Protein AF-A0A418C2S2-F1 (afdb_monomer_lite)

Radius of gyration: 15.96 Å; chains: 1; bounding box: 37×32×40 Å

Secondary structure (DSSP, 8-state):
-HHHHHHHHHTT--HHHHHHHHHHHHHHHT-HHHHHHHHTS-HHHHHHHHHHHHHHHB-SS-TT-B-HHHHHHHHHHHTT-----SPPHHHHHHHHHHHHHHHHHHHH-SS----HHHHHHHHHHHHHHSS-HHHHHHHHHSTTHHHHHHHHHHHHTT-

pLDDT: mean 85.32, std 9.9, range [49.5, 94.81]

Structure (mmCIF, N/CA/C/O backbone):
data_AF-A0A418C2S2-F1
#
_entry.id   AF-A0A418C2S2-F1
#
loop_
_atom_site.group_PDB
_atom_site.id
_atom_site.type_symbol
_atom_site.label_atom_id
_atom_site.label_alt_id
_atom_site.label_comp_id
_atom_site.label_asym_id
_atom_site.label_entity_id
_atom_site.label_seq_id
_atom_site.pdbx_PDB_ins_code
_atom_site.Cartn_x
_atom_site.Cartn_y
_atom_site.Cartn_z
_atom_site.occupancy
_atom_site.B_iso_or_equiv
_atom_site.auth_seq_id
_atom_site.auth_comp_id
_atom_site.auth_asym_id
_atom_site.auth_atom_id
_atom_site.pdbx_PDB_model_num
ATOM 1 N N . MET A 1 1 ? 6.946 -2.395 -19.823 1.00 81.44 1 MET A N 1
ATOM 2 C CA . MET A 1 1 ? 5.912 -1.742 -18.998 1.00 81.44 1 MET A CA 1
ATOM 3 C C . MET A 1 1 ? 6.364 -1.576 -17.553 1.00 81.44 1 MET A C 1
ATOM 5 O O . MET A 1 1 ? 6.626 -0.451 -17.172 1.00 81.44 1 MET A O 1
ATOM 9 N N . VAL A 1 2 ? 6.560 -2.641 -16.763 1.00 85.19 2 VAL A N 1
ATOM 10 C CA . VAL A 1 2 ? 7.071 -2.476 -15.382 1.00 85.19 2 VAL A CA 1
ATOM 11 C C . VAL A 1 2 ? 8.446 -1.789 -15.359 1.00 85.19 2 VAL A C 1
ATOM 13 O O . VAL A 1 2 ? 8.634 -0.818 -14.639 1.00 85.19 2 VAL A O 1
ATOM 16 N N . HIS A 1 3 ? 9.370 -2.205 -16.232 1.00 85.12 3 HIS A N 1
ATOM 17 C CA . HIS A 1 3 ? 10.664 -1.527 -16.390 1.00 85.12 3 HIS A CA 1
ATOM 18 C C . HIS A 1 3 ? 10.533 -0.068 -16.846 1.00 85.12 3 HIS A C 1
ATOM 20 O O . HIS A 1 3 ? 11.139 0.804 -16.242 1.00 85.12 3 HIS A O 1
ATOM 26 N N . SER A 1 4 ? 9.675 0.216 -17.831 1.00 84.31 4 SER A N 1
ATOM 27 C CA . SER A 1 4 ? 9.450 1.586 -18.310 1.00 84.31 4 SER A CA 1
ATOM 28 C C . SER A 1 4 ? 8.775 2.481 -17.263 1.00 84.31 4 SER A C 1
ATOM 30 O O . SER A 1 4 ? 9.010 3.684 -17.242 1.00 84.31 4 SER A O 1
ATOM 32 N N . PHE A 1 5 ? 7.960 1.909 -16.368 1.00 87.88 5 PHE A N 1
ATOM 33 C CA . PHE A 1 5 ? 7.448 2.614 -15.194 1.00 87.88 5 PHE A CA 1
ATOM 34 C C . PHE A 1 5 ? 8.594 2.976 -14.246 1.00 87.88 5 PHE A C 1
ATOM 36 O O . PHE A 1 5 ? 8.736 4.138 -13.885 1.00 87.88 5 PHE A O 1
ATOM 43 N N . ILE A 1 6 ? 9.453 2.016 -13.896 1.00 87.62 6 ILE A N 1
ATOM 44 C CA . ILE A 1 6 ? 10.607 2.257 -13.018 1.00 87.62 6 ILE A CA 1
ATOM 45 C C . ILE A 1 6 ? 11.536 3.331 -13.616 1.00 87.62 6 ILE A C 1
ATOM 47 O O . ILE A 1 6 ? 11.897 4.284 -12.928 1.00 87.62 6 ILE A O 1
ATOM 51 N N . GLU A 1 7 ? 11.863 3.233 -14.906 1.00 87.25 7 GLU A N 1
ATOM 52 C CA . GLU A 1 7 ? 12.688 4.211 -15.635 1.00 87.25 7 GLU A CA 1
ATOM 53 C C . GLU A 1 7 ? 12.069 5.615 -15.618 1.00 87.25 7 GLU A C 1
ATOM 55 O O . GLU A 1 7 ? 12.750 6.593 -15.306 1.00 87.25 7 GLU A O 1
ATOM 60 N N . ALA A 1 8 ? 10.756 5.736 -15.851 1.00 87.56 8 ALA A N 1
ATOM 61 C CA . ALA A 1 8 ? 10.072 7.029 -15.818 1.00 87.56 8 ALA A CA 1
ATOM 62 C C . ALA A 1 8 ? 10.221 7.747 -14.462 1.00 87.56 8 ALA A C 1
ATOM 64 O O . ALA A 1 8 ? 10.274 8.980 -14.410 1.00 87.56 8 ALA A O 1
ATOM 65 N N . PHE A 1 9 ? 10.310 6.999 -13.361 1.00 87.44 9 PHE A N 1
ATOM 66 C CA . PHE A 1 9 ? 10.470 7.566 -12.022 1.00 87.44 9 PHE A CA 1
ATOM 67 C C . PHE A 1 9 ? 11.934 7.742 -11.593 1.00 87.44 9 PHE A C 1
ATOM 69 O O . PHE A 1 9 ? 12.192 8.638 -10.786 1.00 87.44 9 PHE A O 1
ATOM 76 N N . ASN A 1 10 ? 12.875 7.002 -12.187 1.00 84.31 10 ASN A N 1
ATOM 77 C CA . ASN A 1 10 ? 14.305 7.077 -11.868 1.00 84.31 10 ASN A CA 1
ATOM 78 C C . ASN A 1 10 ? 15.087 8.089 -12.727 1.00 84.31 10 ASN A C 1
ATOM 80 O O . ASN A 1 10 ? 15.957 8.778 -12.201 1.00 84.31 10 ASN A O 1
ATOM 84 N N . ASP A 1 11 ? 14.742 8.268 -14.006 1.00 78.19 11 ASP A N 1
ATOM 85 C CA . ASP A 1 11 ? 15.561 9.045 -14.960 1.00 78.19 11 ASP A CA 1
ATOM 86 C C . ASP A 1 11 ? 15.237 10.550 -14.990 1.00 78.19 11 ASP A C 1
ATOM 88 O O . ASP A 1 11 ? 15.505 11.255 -15.963 1.00 78.19 11 ASP A O 1
ATOM 92 N N . GLY A 1 12 ? 14.606 11.078 -13.936 1.00 67.94 12 GLY A N 1
ATOM 93 C CA . GLY A 1 12 ? 14.245 12.499 -13.875 1.00 67.94 12 GLY A CA 1
ATOM 94 C C . GLY A 1 12 ? 13.239 12.925 -14.954 1.00 67.94 12 GLY A C 1
ATOM 95 O O . GLY A 1 12 ? 13.166 14.106 -15.300 1.00 67.94 12 GLY A O 1
ATOM 96 N N . SER A 1 13 ? 12.455 11.980 -15.488 1.00 79.12 13 SER A N 1
ATOM 97 C CA . SER A 1 13 ? 11.468 12.260 -16.534 1.00 79.12 13 SER A CA 1
ATOM 98 C C . SER A 1 13 ? 10.496 13.369 -16.120 1.00 79.12 13 SER A C 1
ATOM 100 O O . SER A 1 13 ? 10.153 13.531 -14.944 1.00 79.12 13 SER A O 1
ATOM 102 N N . LYS A 1 14 ? 10.006 14.126 -17.111 1.00 84.88 14 LYS A N 1
ATOM 103 C CA . LYS A 1 14 ? 9.010 15.187 -16.897 1.00 84.88 14 LYS A CA 1
ATOM 104 C C . LYS A 1 14 ? 7.772 14.633 -16.184 1.00 84.88 14 LYS A C 1
ATOM 106 O O . LYS A 1 14 ? 7.367 13.499 -16.434 1.00 84.88 14 LYS A O 1
ATOM 111 N N . GLN A 1 15 ? 7.106 15.468 -15.385 1.00 84.19 15 GLN A N 1
ATOM 112 C CA . GLN A 1 15 ? 5.911 15.078 -14.624 1.00 84.19 15 GLN A CA 1
ATOM 113 C C . GLN A 1 15 ? 4.816 14.433 -15.491 1.00 84.19 15 GLN A C 1
ATOM 115 O O . GLN A 1 15 ? 4.157 13.495 -15.057 1.00 84.19 15 GLN A O 1
ATOM 120 N N . ILE A 1 16 ? 4.667 14.878 -16.743 1.00 84.88 16 ILE A N 1
ATOM 121 C CA . ILE A 1 16 ? 3.721 14.297 -17.708 1.00 84.88 16 ILE A CA 1
ATOM 122 C C . ILE A 1 16 ? 4.026 12.813 -17.967 1.00 84.88 16 ILE A C 1
ATOM 124 O O . ILE A 1 16 ? 3.118 11.990 -17.960 1.00 84.88 16 ILE A O 1
ATOM 128 N N . ALA A 1 17 ? 5.299 12.453 -18.146 1.00 85.81 17 ALA A N 1
ATOM 129 C CA . ALA A 1 17 ? 5.701 11.068 -18.383 1.00 85.81 17 ALA A CA 1
ATOM 130 C C . ALA A 1 17 ? 5.445 10.187 -17.150 1.00 85.81 17 ALA A C 1
ATOM 132 O O . ALA A 1 17 ? 4.929 9.080 -17.286 1.00 85.81 17 ALA A O 1
ATOM 133 N N . LYS A 1 18 ? 5.714 10.710 -15.946 1.00 88.06 18 LYS A N 1
ATOM 134 C CA . LYS A 1 18 ? 5.407 10.035 -14.674 1.00 88.06 18 LYS A CA 1
ATOM 135 C C . LYS A 1 18 ? 3.906 9.797 -14.498 1.00 88.06 18 LYS A C 1
ATOM 137 O O . LYS A 1 18 ? 3.496 8.696 -14.144 1.00 88.06 18 LYS A O 1
ATOM 142 N N . ASN A 1 19 ? 3.082 10.802 -14.802 1.00 87.81 19 ASN A N 1
ATOM 143 C CA . ASN A 1 19 ? 1.624 10.694 -14.726 1.00 87.81 19 ASN A CA 1
ATOM 144 C C . ASN A 1 19 ? 1.075 9.671 -15.733 1.00 87.81 19 ASN A C 1
ATOM 146 O O . ASN A 1 19 ? 0.202 8.879 -15.383 1.00 87.81 19 ASN A O 1
ATOM 150 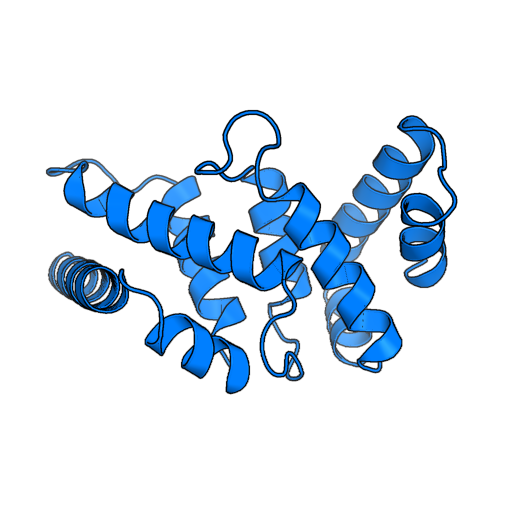N N . ASN A 1 20 ? 1.612 9.646 -16.956 1.00 89.69 20 ASN A N 1
ATOM 151 C CA . ASN A 1 20 ? 1.227 8.665 -17.972 1.00 89.69 20 ASN A CA 1
ATOM 152 C C . ASN A 1 20 ? 1.605 7.241 -17.547 1.00 89.69 20 ASN A C 1
ATOM 154 O O . ASN A 1 20 ? 0.768 6.346 -17.622 1.00 89.69 20 ASN A O 1
ATOM 158 N N . ALA A 1 21 ? 2.825 7.040 -17.041 1.00 90.75 21 ALA A N 1
ATOM 159 C CA . ALA A 1 21 ? 3.277 5.741 -16.546 1.00 90.75 21 ALA A CA 1
ATOM 160 C C . ALA A 1 21 ? 2.426 5.251 -15.361 1.00 90.75 21 ALA A C 1
ATOM 162 O O . ALA A 1 21 ? 2.052 4.081 -15.303 1.00 90.75 21 ALA A O 1
ATOM 163 N N . LEU A 1 22 ? 2.065 6.150 -14.439 1.00 91.31 22 LEU A N 1
ATOM 164 C CA . LEU A 1 22 ? 1.168 5.844 -13.325 1.00 91.31 22 LEU A CA 1
ATOM 165 C C . LEU A 1 22 ? -0.243 5.477 -13.803 1.00 91.31 22 LEU A C 1
ATOM 167 O O . LEU A 1 22 ? -0.824 4.513 -13.311 1.00 91.31 22 LEU A O 1
ATOM 171 N N . SER A 1 23 ? -0.792 6.222 -14.764 1.00 90.50 23 SER A N 1
ATOM 172 C CA . SER A 1 23 ? -2.101 5.927 -15.354 1.00 90.50 23 SER A CA 1
ATOM 173 C C . SER A 1 23 ? -2.109 4.576 -16.074 1.00 90.50 23 SER A C 1
ATOM 175 O O . SER A 1 23 ? -3.059 3.807 -15.915 1.00 90.50 23 SER A O 1
ATOM 177 N N . GLU A 1 24 ? -1.036 4.249 -16.797 1.00 92.50 24 GLU A N 1
ATOM 178 C CA . GLU A 1 24 ? -0.874 2.948 -17.446 1.00 92.50 24 GLU A CA 1
ATOM 179 C C . GLU A 1 24 ? -0.811 1.815 -16.416 1.00 92.50 24 GLU A C 1
ATOM 181 O O . GLU A 1 24 ? -1.523 0.821 -16.564 1.00 92.50 24 GLU A O 1
ATOM 186 N N . LEU A 1 25 ? -0.030 1.978 -15.340 1.00 91.38 25 LEU A N 1
ATOM 187 C CA . LEU A 1 25 ? 0.046 0.989 -14.263 1.00 91.38 25 LEU A CA 1
ATOM 188 C C . LEU A 1 25 ? -1.331 0.757 -13.620 1.00 91.38 25 LEU A C 1
ATOM 190 O O . LEU A 1 25 ? -1.764 -0.391 -13.525 1.00 91.38 25 LEU A O 1
ATOM 194 N N . LYS A 1 26 ? -2.058 1.831 -13.274 1.00 91.44 26 LYS A N 1
ATOM 195 C CA . LYS A 1 26 ? -3.430 1.751 -12.732 1.00 91.44 26 LYS A CA 1
ATOM 196 C C . LYS A 1 26 ? -4.373 0.994 -13.667 1.00 91.44 26 LYS A C 1
ATOM 198 O O . LYS A 1 26 ? -5.095 0.106 -13.228 1.00 91.44 26 LYS A O 1
ATOM 203 N N . SER A 1 27 ? -4.353 1.311 -14.962 1.00 91.94 27 SER A N 1
ATOM 204 C CA . SER A 1 27 ? -5.196 0.626 -15.950 1.00 91.94 27 SER A CA 1
ATOM 205 C C . SER A 1 27 ? -4.870 -0.866 -16.045 1.00 91.94 27 SER A C 1
ATOM 207 O O . SER A 1 27 ? -5.769 -1.693 -16.171 1.00 91.94 27 SER A O 1
ATOM 209 N N . ARG A 1 28 ? -3.591 -1.239 -15.954 1.00 89.75 28 ARG A N 1
ATOM 210 C CA . ARG A 1 28 ? -3.160 -2.638 -16.056 1.00 89.75 28 ARG A CA 1
ATOM 211 C C . ARG A 1 28 ? -3.507 -3.457 -14.820 1.00 89.75 28 ARG A C 1
ATOM 213 O O . ARG A 1 28 ? -3.865 -4.621 -14.986 1.00 89.75 28 ARG A O 1
ATOM 220 N N . CYS A 1 29 ? -3.481 -2.863 -13.628 1.00 89.69 29 CYS A N 1
ATOM 221 C CA . CYS A 1 29 ? -3.920 -3.520 -12.392 1.00 89.69 29 CYS A CA 1
ATOM 222 C C . CYS A 1 29 ? -5.400 -3.949 -12.412 1.00 89.69 29 CYS A C 1
ATOM 224 O O . CYS A 1 29 ? -5.772 -4.869 -11.695 1.00 89.69 29 CYS A O 1
ATOM 226 N N . GLN A 1 30 ? -6.225 -3.404 -13.314 1.00 88.56 30 GLN A N 1
ATOM 227 C CA . GLN A 1 30 ? -7.600 -3.884 -13.530 1.00 88.56 30 GLN A CA 1
ATOM 228 C C . GLN A 1 30 ? -7.661 -5.285 -14.171 1.00 88.56 30 GLN A C 1
ATOM 230 O O . GLN A 1 30 ? -8.706 -5.934 -14.160 1.00 88.56 30 GLN A O 1
ATOM 235 N N . SER A 1 31 ? -6.558 -5.772 -14.750 1.00 91.19 31 SER A N 1
ATOM 236 C CA . SER A 1 31 ? -6.466 -7.116 -15.319 1.00 91.19 31 SER A CA 1
ATOM 237 C C . SER A 1 31 ? -5.925 -8.111 -14.295 1.00 91.19 31 SER A C 1
ATOM 239 O O . SER A 1 31 ? -4.750 -8.069 -13.933 1.00 91.19 31 SER A O 1
ATOM 241 N N . MET A 1 32 ? -6.746 -9.096 -13.916 1.00 87.06 32 MET A N 1
ATOM 242 C CA . MET A 1 32 ? -6.329 -10.177 -13.007 1.00 87.06 32 MET A CA 1
ATOM 243 C C . MET A 1 32 ? -5.107 -10.952 -13.524 1.00 87.06 32 MET A C 1
ATOM 245 O O . MET A 1 32 ? -4.271 -11.388 -12.736 1.00 87.06 32 MET A O 1
ATOM 249 N N . GLN A 1 33 ? -4.975 -11.108 -14.848 1.00 89.94 33 GLN A N 1
ATOM 250 C CA . GLN A 1 33 ? -3.814 -11.765 -15.459 1.00 89.94 33 GLN A CA 1
ATOM 251 C C . GLN A 1 33 ? -2.540 -10.945 -15.261 1.00 89.94 33 GLN A C 1
ATOM 253 O O . GLN A 1 33 ? -1.480 -11.504 -14.981 1.00 89.94 33 GLN A O 1
ATOM 258 N N . PHE A 1 34 ? -2.646 -9.620 -15.398 1.00 90.56 34 PHE A N 1
ATOM 259 C CA . PHE A 1 34 ? -1.520 -8.730 -15.167 1.00 90.56 34 PHE A CA 1
ATOM 260 C C . PHE A 1 34 ? -1.103 -8.747 -13.698 1.00 90.56 34 PHE A C 1
ATOM 262 O O . PHE A 1 34 ? 0.079 -8.908 -13.427 1.00 90.56 34 PHE A O 1
ATOM 269 N N . VAL A 1 35 ? -2.056 -8.648 -12.768 1.00 87.94 35 VAL A N 1
ATOM 270 C CA . VAL A 1 35 ? -1.783 -8.674 -11.322 1.00 87.94 35 VAL A CA 1
ATOM 271 C C . VAL A 1 35 ? -1.098 -9.980 -10.917 1.00 87.94 35 VAL A C 1
ATOM 273 O O . VAL A 1 35 ? -0.043 -9.948 -10.290 1.00 87.94 35 VAL A O 1
ATOM 276 N N . ALA A 1 36 ? -1.616 -11.128 -11.364 1.00 86.94 36 ALA A N 1
ATOM 277 C CA . ALA A 1 36 ? -0.996 -12.424 -11.090 1.00 86.94 36 ALA A CA 1
ATOM 278 C C . ALA A 1 36 ? 0.428 -12.526 -11.664 1.00 86.94 36 ALA A C 1
ATOM 280 O O . ALA A 1 36 ? 1.335 -13.025 -10.998 1.00 86.94 36 ALA A O 1
ATOM 281 N N . HIS A 1 37 ? 0.646 -12.027 -12.886 1.00 88.62 37 HIS A N 1
ATOM 282 C CA . HIS A 1 37 ? 1.980 -11.972 -13.481 1.00 88.62 37 HIS A CA 1
ATOM 283 C C . HIS A 1 37 ? 2.914 -11.038 -12.705 1.00 88.62 37 HIS A C 1
ATOM 285 O O . HIS A 1 37 ? 4.065 -11.384 -12.458 1.00 88.62 37 HIS A O 1
ATOM 291 N N . PHE A 1 38 ? 2.414 -9.873 -12.300 1.00 87.56 38 PHE A N 1
ATOM 292 C CA . PHE A 1 38 ? 3.152 -8.864 -11.557 1.00 87.56 38 PHE A CA 1
ATOM 293 C C . PHE A 1 38 ? 3.601 -9.384 -10.185 1.00 87.56 38 PHE A C 1
ATOM 295 O O . PHE A 1 38 ? 4.759 -9.210 -9.815 1.00 87.56 38 PHE A O 1
ATOM 302 N N . HIS A 1 39 ? 2.735 -10.104 -9.467 1.00 87.06 39 HIS A N 1
ATOM 303 C CA . HIS A 1 39 ? 3.074 -10.748 -8.190 1.00 87.06 39 HIS A CA 1
ATOM 304 C C . HIS A 1 39 ? 4.047 -11.923 -8.332 1.00 87.06 39 HIS A C 1
ATOM 306 O O . HIS A 1 39 ? 4.711 -12.280 -7.362 1.00 87.06 39 HIS A O 1
ATOM 312 N N . ALA A 1 40 ? 4.157 -12.509 -9.526 1.00 85.94 40 ALA A N 1
ATOM 313 C CA . ALA A 1 40 ? 5.146 -13.539 -9.838 1.00 85.94 40 ALA A CA 1
ATOM 314 C C . ALA A 1 40 ? 6.516 -12.962 -10.248 1.00 85.94 40 ALA A C 1
ATOM 316 O O . ALA A 1 40 ? 7.455 -13.730 -10.481 1.00 85.94 40 ALA A O 1
ATOM 317 N N . LEU A 1 41 ? 6.653 -11.633 -10.363 1.00 86.38 41 LEU A N 1
ATOM 318 C CA . LEU A 1 41 ? 7.926 -11.012 -10.718 1.00 86.38 41 LEU A CA 1
ATOM 319 C C . LEU A 1 41 ? 8.960 -11.166 -9.591 1.00 86.38 41 LEU A C 1
ATOM 321 O O . LEU A 1 41 ? 8.617 -11.112 -8.409 1.00 86.38 41 LEU A O 1
ATOM 325 N N . PRO A 1 42 ? 10.254 -11.293 -9.933 1.00 84.50 42 PRO A N 1
ATOM 326 C CA . PRO A 1 42 ? 11.325 -11.298 -8.945 1.00 84.50 42 PRO A CA 1
ATOM 327 C C . PRO A 1 42 ? 11.346 -10.019 -8.096 1.00 84.50 42 PRO A C 1
ATOM 329 O O . PRO A 1 42 ? 11.100 -8.920 -8.600 1.00 84.50 42 PRO A O 1
ATOM 332 N N . ALA A 1 43 ? 11.756 -10.146 -6.830 1.00 82.06 43 ALA A N 1
ATOM 333 C CA . ALA A 1 43 ? 11.866 -9.023 -5.893 1.00 82.06 43 ALA A CA 1
ATOM 334 C C . ALA A 1 43 ? 12.630 -7.792 -6.443 1.00 82.06 43 ALA A C 1
ATOM 336 O O . ALA A 1 43 ? 12.148 -6.681 -6.237 1.00 82.06 43 ALA A O 1
ATOM 337 N N . PRO A 1 44 ? 13.739 -7.924 -7.208 1.00 83.81 44 PRO A N 1
ATOM 338 C CA . PRO A 1 44 ? 14.433 -6.768 -7.789 1.00 83.81 44 PRO A CA 1
ATOM 339 C C . PRO A 1 44 ? 13.591 -5.915 -8.748 1.00 83.81 44 PRO A C 1
ATOM 341 O O . PRO A 1 44 ? 13.936 -4.766 -8.998 1.00 83.81 44 PRO A O 1
ATOM 344 N N . VAL A 1 45 ? 12.509 -6.469 -9.301 1.00 85.12 45 VAL A N 1
ATOM 345 C CA . VAL A 1 45 ? 11.587 -5.764 -10.204 1.00 85.12 45 VAL A CA 1
ATOM 346 C C . VAL A 1 45 ? 10.344 -5.293 -9.451 1.00 85.12 45 VAL A C 1
ATOM 348 O O . VAL A 1 45 ? 9.854 -4.195 -9.698 1.00 85.12 45 VAL A O 1
ATOM 351 N N . PHE A 1 46 ? 9.854 -6.097 -8.507 1.00 87.19 46 PHE A N 1
ATOM 352 C CA . PHE A 1 46 ? 8.676 -5.773 -7.706 1.00 87.19 46 PHE A CA 1
ATOM 353 C C . PHE A 1 46 ? 8.937 -4.643 -6.695 1.00 87.19 46 PHE A C 1
ATOM 355 O O . PHE A 1 46 ? 8.169 -3.682 -6.635 1.00 87.19 46 PHE A O 1
ATOM 362 N N . SER A 1 47 ? 10.034 -4.721 -5.931 1.00 87.94 47 SER A N 1
ATOM 363 C CA . SER A 1 47 ? 10.321 -3.773 -4.845 1.00 87.94 47 SER A CA 1
ATOM 364 C C . SER A 1 47 ? 10.415 -2.313 -5.305 1.00 87.94 47 SER A C 1
ATOM 366 O O . SER A 1 47 ? 9.806 -1.470 -4.652 1.00 87.94 47 SER A O 1
ATOM 368 N N . PRO A 1 48 ? 11.066 -1.972 -6.438 1.00 90.38 48 PRO A N 1
ATOM 369 C CA . PRO A 1 48 ? 11.072 -0.594 -6.929 1.00 90.38 48 PRO A CA 1
ATOM 370 C C . PRO A 1 48 ? 9.675 -0.047 -7.243 1.00 90.38 48 PRO A C 1
ATOM 372 O O . PRO A 1 48 ? 9.398 1.118 -6.975 1.00 90.38 48 PRO A O 1
ATOM 375 N N . VAL A 1 49 ? 8.773 -0.874 -7.784 1.00 91.31 49 VAL A N 1
ATOM 376 C CA . VAL A 1 49 ? 7.390 -0.447 -8.052 1.00 91.31 49 VAL A CA 1
ATOM 377 C C . VAL A 1 49 ? 6.657 -0.180 -6.746 1.00 91.31 49 VAL A C 1
ATOM 379 O O . VAL A 1 49 ? 6.011 0.860 -6.617 1.00 91.31 49 VAL A O 1
ATOM 382 N N . LEU A 1 50 ? 6.796 -1.082 -5.770 1.00 91.31 50 LEU A N 1
ATOM 383 C CA . LEU A 1 50 ? 6.228 -0.903 -4.437 1.00 91.31 50 LEU A CA 1
ATOM 384 C C . LEU A 1 50 ? 6.746 0.383 -3.780 1.00 91.31 50 LEU A C 1
ATOM 386 O O . LEU A 1 50 ? 5.950 1.142 -3.234 1.00 91.31 50 LEU A O 1
ATOM 390 N N . ASP A 1 51 ? 8.044 0.664 -3.875 1.00 91.62 51 ASP A N 1
ATOM 391 C CA . ASP A 1 51 ? 8.662 1.860 -3.296 1.00 91.62 51 ASP A CA 1
ATOM 392 C C . ASP A 1 51 ? 8.159 3.148 -3.946 1.00 91.62 51 ASP A C 1
ATOM 394 O O . ASP A 1 51 ? 7.821 4.106 -3.245 1.00 91.62 51 ASP A O 1
ATOM 398 N N . ILE A 1 52 ? 8.059 3.171 -5.278 1.00 92.75 52 ILE A N 1
ATOM 399 C CA . ILE A 1 52 ? 7.523 4.318 -6.018 1.00 92.75 52 ILE A CA 1
ATOM 400 C C . ILE A 1 52 ? 6.065 4.557 -5.621 1.00 92.75 52 ILE A C 1
ATOM 402 O O . ILE A 1 52 ? 5.710 5.673 -5.246 1.00 92.75 52 ILE A O 1
ATOM 406 N N . VAL A 1 53 ? 5.222 3.521 -5.655 1.00 92.38 53 VAL A N 1
ATOM 407 C CA . VAL A 1 53 ? 3.801 3.649 -5.296 1.00 92.38 53 VAL A CA 1
ATOM 408 C C . VAL A 1 53 ? 3.652 4.087 -3.839 1.00 92.38 53 VAL A C 1
ATOM 410 O O . VAL A 1 53 ? 2.906 5.024 -3.571 1.00 92.38 53 VAL A O 1
ATOM 413 N N . SER A 1 54 ? 4.419 3.505 -2.915 1.00 92.44 54 SER A N 1
ATOM 414 C CA . SER A 1 54 ? 4.406 3.876 -1.491 1.00 92.44 54 SER A CA 1
ATOM 415 C C . SER A 1 54 ? 4.820 5.328 -1.263 1.00 92.44 54 SER A C 1
ATOM 417 O O . SER A 1 54 ? 4.179 6.037 -0.491 1.00 92.44 54 SER A O 1
ATOM 419 N N . THR A 1 55 ? 5.848 5.798 -1.976 1.00 91.44 55 THR A N 1
ATOM 420 C CA . THR A 1 55 ? 6.286 7.201 -1.922 1.00 91.44 55 THR A CA 1
ATOM 421 C C . THR A 1 55 ? 5.181 8.140 -2.385 1.00 91.44 55 THR A C 1
ATOM 423 O O . THR A 1 55 ? 4.990 9.200 -1.801 1.00 91.44 55 THR A O 1
ATOM 426 N N . LEU A 1 56 ? 4.444 7.757 -3.430 1.00 90.38 56 LEU A N 1
ATOM 427 C CA . LEU A 1 56 ? 3.343 8.562 -3.944 1.00 90.38 56 LEU A CA 1
ATOM 428 C C . LEU A 1 56 ? 2.122 8.532 -3.010 1.00 90.38 56 LEU A C 1
ATOM 430 O O . LEU A 1 56 ? 1.385 9.515 -2.981 1.00 90.38 56 LEU A O 1
ATOM 434 N N . CYS A 1 57 ? 1.884 7.442 -2.275 1.00 89.38 57 CYS A N 1
ATOM 435 C CA . CYS A 1 57 ? 0.717 7.310 -1.394 1.00 89.38 57 CYS A CA 1
ATOM 436 C C . CYS A 1 57 ? 0.699 8.348 -0.270 1.00 89.38 57 CYS A C 1
ATOM 438 O O . CYS A 1 57 ? -0.370 8.864 0.046 1.00 89.38 57 CYS A O 1
ATOM 440 N N . VAL A 1 58 ? 1.863 8.642 0.312 1.00 87.12 58 VAL A N 1
ATOM 441 C CA . VAL A 1 58 ? 2.003 9.625 1.392 1.00 87.12 58 VAL A CA 1
ATOM 442 C C . VAL A 1 58 ? 1.970 11.027 0.798 1.00 87.12 58 VAL A C 1
ATOM 444 O O . VAL A 1 58 ? 2.770 11.331 -0.091 1.00 87.12 58 VAL A O 1
ATOM 447 N N . ASP A 1 59 ? 1.065 11.885 1.272 1.00 73.81 59 ASP A N 1
ATOM 448 C CA . ASP A 1 59 ? 0.999 13.256 0.769 1.00 73.81 59 ASP A CA 1
ATOM 449 C C . ASP A 1 59 ? 2.296 14.013 1.112 1.00 73.81 59 ASP A C 1
ATOM 451 O O . ASP A 1 59 ? 2.864 13.944 2.211 1.00 73.81 59 ASP A O 1
ATOM 455 N N . SER A 1 60 ? 2.808 14.725 0.113 1.00 69.25 60 SER A N 1
ATOM 456 C CA . SER A 1 60 ? 3.993 15.566 0.242 1.00 69.25 60 SER A CA 1
ATOM 457 C C . SER A 1 60 ? 3.734 16.780 1.137 1.00 69.25 60 SER A C 1
ATOM 459 O O . SER A 1 60 ? 4.680 17.294 1.727 1.00 69.25 60 SER A O 1
ATOM 461 N N . ASN A 1 61 ? 2.483 17.242 1.211 1.00 66.62 61 ASN A N 1
ATOM 462 C CA . ASN A 1 61 ? 2.064 18.430 1.954 1.00 66.62 61 ASN A CA 1
ATOM 463 C C . ASN A 1 61 ? 1.552 18.097 3.360 1.00 66.62 61 ASN A C 1
ATOM 465 O O . ASN A 1 61 ? 1.655 18.937 4.249 1.00 66.62 61 ASN A O 1
ATOM 469 N N . ASP A 1 62 ? 1.031 16.885 3.554 1.00 73.44 62 ASP A N 1
ATOM 470 C CA . ASP A 1 62 ? 0.588 16.365 4.845 1.00 73.44 62 ASP A CA 1
ATOM 471 C C . ASP A 1 62 ? 1.048 14.911 4.998 1.00 73.44 62 ASP A C 1
ATOM 473 O O . ASP A 1 62 ? 0.417 13.967 4.520 1.00 73.44 62 ASP A O 1
ATOM 477 N N . HIS A 1 63 ? 2.190 14.738 5.660 1.00 64.06 63 HIS A N 1
ATOM 478 C CA . HIS A 1 63 ? 2.842 13.440 5.812 1.00 64.06 63 HIS A CA 1
ATOM 479 C C . HIS A 1 63 ? 2.046 12.418 6.633 1.00 64.06 63 HIS A C 1
ATOM 481 O O . HIS A 1 63 ? 2.417 11.238 6.619 1.00 64.06 63 HIS A O 1
ATOM 487 N N . ASP A 1 64 ? 0.969 12.849 7.289 1.00 67.62 64 ASP A N 1
ATOM 488 C CA . ASP A 1 64 ? 0.068 11.993 8.055 1.00 67.62 64 ASP A CA 1
ATOM 489 C C . ASP A 1 64 ? -1.201 11.619 7.264 1.00 67.62 64 ASP A C 1
ATOM 491 O O . ASP A 1 64 ? -2.033 10.849 7.748 1.00 67.62 64 ASP A O 1
ATOM 495 N N . SER A 1 65 ? -1.311 12.074 6.010 1.00 79.12 65 SER A N 1
ATOM 496 C CA . SER A 1 65 ? -2.431 11.783 5.114 1.00 79.12 65 SER A CA 1
ATOM 497 C C . SER A 1 65 ? -2.043 10.868 3.945 1.00 79.12 65 SER A C 1
ATOM 499 O O . SER A 1 65 ? -0.900 10.842 3.468 1.00 79.12 65 SER A O 1
ATOM 501 N N . LEU A 1 66 ? -3.023 10.088 3.483 1.00 85.81 66 LEU A N 1
ATOM 502 C CA . LEU A 1 66 ? -2.902 9.201 2.330 1.00 85.81 66 LEU A CA 1
ATOM 503 C C . LEU A 1 66 ? -3.854 9.629 1.219 1.00 85.81 66 LEU A C 1
ATOM 505 O O . LEU A 1 66 ? -4.969 10.077 1.472 1.00 85.81 66 LEU A O 1
ATOM 509 N N . ARG A 1 67 ? -3.421 9.437 -0.028 1.00 87.44 67 ARG A N 1
ATOM 510 C CA . ARG A 1 67 ? -4.264 9.649 -1.208 1.00 87.44 67 ARG A CA 1
ATOM 511 C C . ARG A 1 67 ? -4.983 8.356 -1.587 1.00 87.44 67 ARG A C 1
ATOM 513 O O . ARG A 1 67 ? -4.341 7.438 -2.101 1.00 87.44 67 ARG A O 1
ATOM 520 N N . ASP A 1 68 ? -6.297 8.289 -1.371 1.00 88.06 68 ASP A N 1
ATOM 521 C CA . ASP A 1 68 ? -7.134 7.097 -1.613 1.00 88.06 68 ASP A CA 1
ATOM 522 C C . ASP A 1 68 ? -6.902 6.448 -2.987 1.00 88.06 68 ASP A C 1
ATOM 524 O O . ASP A 1 68 ? -6.790 5.229 -3.110 1.00 88.06 68 ASP A O 1
ATOM 528 N N . ASP A 1 69 ? -6.763 7.255 -4.042 1.00 88.06 69 ASP A N 1
ATOM 529 C CA . ASP A 1 69 ? -6.561 6.768 -5.410 1.00 88.06 69 ASP A CA 1
ATOM 530 C C . ASP A 1 69 ? -5.230 6.023 -5.605 1.00 88.06 69 ASP A C 1
ATOM 532 O O . ASP A 1 69 ? -5.067 5.277 -6.578 1.00 88.06 69 ASP A O 1
ATOM 536 N N . LEU A 1 70 ? -4.265 6.252 -4.716 1.00 92.19 70 LEU A N 1
ATOM 537 C CA . LEU A 1 70 ? -2.983 5.562 -4.671 1.00 92.19 70 LEU A CA 1
ATOM 538 C C . LEU A 1 70 ? -2.962 4.450 -3.641 1.00 92.19 70 LEU A C 1
ATOM 540 O O . LEU A 1 70 ? -2.289 3.453 -3.880 1.00 92.19 70 LEU A O 1
ATOM 544 N N . VAL A 1 71 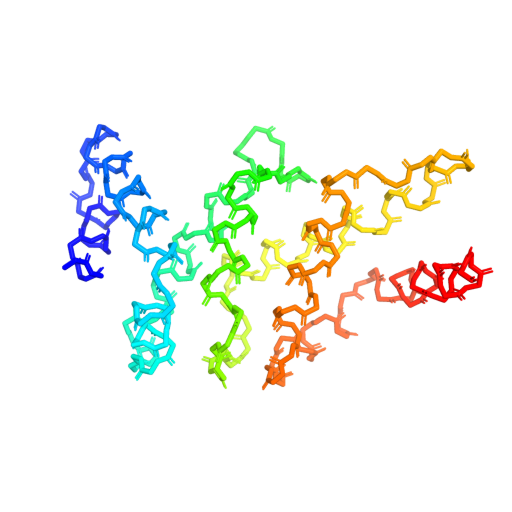? -3.732 4.566 -2.560 1.00 92.50 71 VAL A N 1
ATOM 545 C CA . VAL A 1 71 ? -3.948 3.451 -1.632 1.00 92.50 71 VAL A CA 1
ATOM 546 C C . VAL A 1 71 ? -4.642 2.291 -2.349 1.00 92.50 71 VAL A C 1
ATOM 548 O O . VAL A 1 71 ? -4.223 1.149 -2.195 1.00 92.50 71 VAL A O 1
ATOM 551 N N . ALA A 1 72 ? -5.609 2.571 -3.227 1.00 92.12 72 ALA A N 1
ATOM 552 C CA . ALA A 1 72 ? -6.209 1.562 -4.102 1.00 92.12 72 ALA A CA 1
ATOM 553 C C . ALA A 1 72 ? -5.177 0.894 -5.025 1.00 92.12 72 ALA A C 1
ATOM 555 O O . ALA A 1 72 ? -5.149 -0.327 -5.151 1.00 92.12 72 ALA A O 1
ATOM 556 N N . LEU A 1 73 ? -4.264 1.674 -5.609 1.00 92.38 73 LEU A N 1
ATOM 557 C CA . LEU A 1 73 ? -3.177 1.108 -6.407 1.00 92.38 73 LEU A CA 1
ATOM 558 C C . LEU A 1 73 ? -2.208 0.279 -5.547 1.00 92.38 73 LEU A C 1
ATOM 560 O O . LEU A 1 73 ? -1.733 -0.765 -5.989 1.00 92.38 73 LEU A O 1
ATOM 564 N N . LEU A 1 74 ? -1.911 0.727 -4.326 1.00 92.44 74 LEU A N 1
ATOM 565 C CA . LEU A 1 74 ? -1.079 -0.006 -3.378 1.00 92.44 74 LEU A CA 1
ATOM 566 C C . LEU A 1 74 ? -1.722 -1.346 -3.012 1.00 92.44 74 LEU A C 1
ATOM 568 O O . LEU A 1 74 ? -1.020 -2.354 -2.998 1.00 92.44 74 LEU A O 1
ATOM 572 N N . PHE A 1 75 ? -3.040 -1.375 -2.789 1.00 92.31 75 PHE A N 1
ATOM 573 C CA . PHE A 1 75 ? -3.810 -2.603 -2.589 1.00 92.31 75 PHE A CA 1
ATOM 574 C C . PHE A 1 75 ? -3.632 -3.577 -3.756 1.00 92.31 75 PHE A C 1
ATOM 576 O O . PHE A 1 75 ? -3.295 -4.736 -3.522 1.00 92.31 75 PHE A O 1
ATOM 583 N N . ASP A 1 76 ? -3.765 -3.118 -5.002 1.00 90.19 76 ASP A N 1
ATOM 584 C CA . ASP A 1 76 ? -3.577 -3.977 -6.179 1.00 90.19 76 ASP A CA 1
ATOM 585 C C . ASP A 1 76 ? -2.132 -4.500 -6.289 1.00 90.19 76 ASP A C 1
ATOM 587 O O . ASP A 1 76 ? -1.886 -5.664 -6.623 1.00 90.19 76 ASP A O 1
ATOM 591 N N . VAL A 1 77 ? -1.151 -3.651 -5.968 1.00 88.44 77 VAL A N 1
ATOM 592 C CA . VAL A 1 77 ? 0.281 -3.987 -5.995 1.00 88.44 77 VAL A CA 1
ATOM 593 C C . VAL A 1 77 ? 0.629 -5.036 -4.939 1.00 88.44 77 VAL A C 1
ATOM 595 O O . VAL A 1 77 ? 1.368 -5.971 -5.245 1.00 88.44 77 VAL A O 1
ATOM 598 N N . VAL A 1 78 ? 0.094 -4.931 -3.721 1.00 87.38 78 VAL A N 1
ATOM 599 C CA . VAL A 1 78 ? 0.416 -5.842 -2.604 1.00 87.38 78 VAL A CA 1
ATOM 600 C C . VAL A 1 78 ? -0.535 -7.036 -2.474 1.00 87.38 78 VAL A C 1
ATOM 602 O O . VAL A 1 78 ? -0.168 -8.018 -1.832 1.00 87.38 78 VAL A O 1
ATOM 605 N N . GLY A 1 79 ? -1.723 -6.987 -3.089 1.00 74.19 79 GLY A N 1
ATOM 606 C CA . GLY A 1 79 ? -2.876 -7.891 -2.926 1.00 74.19 79 GLY A CA 1
ATOM 607 C C . GLY A 1 79 ? -2.719 -9.330 -3.434 1.00 74.19 79 GLY A C 1
ATOM 608 O O . GLY A 1 79 ? -3.651 -9.901 -3.992 1.00 74.19 79 GLY A O 1
ATOM 609 N N . GLY A 1 80 ? -1.546 -9.927 -3.243 1.00 69.25 80 GLY A N 1
ATOM 610 C CA . GLY A 1 80 ? -1.179 -11.269 -3.703 1.00 69.25 80 GLY A CA 1
ATOM 611 C C . GLY A 1 80 ? 0.334 -11.503 -3.775 1.00 69.25 80 GLY A C 1
ATOM 612 O O . GLY A 1 80 ? 0.767 -12.641 -3.955 1.00 69.25 80 GLY A O 1
ATOM 613 N N . ALA A 1 81 ? 1.150 -10.464 -3.570 1.00 71.25 81 ALA A N 1
ATOM 614 C CA . ALA A 1 81 ? 2.602 -10.575 -3.537 1.00 71.25 81 ALA A CA 1
ATOM 615 C C . ALA A 1 81 ? 3.081 -11.213 -2.219 1.00 71.25 81 ALA A C 1
ATOM 617 O O . ALA A 1 81 ? 2.862 -10.681 -1.131 1.00 71.25 81 ALA A O 1
ATOM 618 N N . ALA A 1 82 ? 3.774 -12.349 -2.317 1.00 59.84 82 ALA A N 1
ATOM 619 C CA . ALA A 1 82 ? 4.264 -13.114 -1.165 1.00 59.84 82 ALA A CA 1
ATOM 620 C C . ALA A 1 82 ? 5.659 -12.684 -0.662 1.00 59.84 82 ALA A C 1
ATOM 622 O O . ALA A 1 82 ? 6.281 -13.409 0.114 1.00 59.84 82 ALA A O 1
ATOM 623 N N . CYS A 1 83 ? 6.216 -11.574 -1.150 1.00 57.62 83 CYS A N 1
ATOM 624 C CA . CYS A 1 83 ? 7.656 -11.322 -1.046 1.00 57.62 83 CYS A CA 1
ATOM 625 C C . CYS A 1 83 ? 8.018 -9.872 -0.727 1.00 57.62 83 CYS A C 1
ATOM 627 O O . CYS A 1 83 ? 8.963 -9.334 -1.303 1.00 57.62 83 CYS A O 1
ATOM 629 N N . VAL A 1 84 ? 7.339 -9.251 0.237 1.00 61.16 84 VAL A N 1
ATOM 630 C CA . VAL A 1 84 ? 7.985 -8.157 0.964 1.00 61.16 84 VAL A CA 1
ATOM 631 C C . VAL A 1 84 ? 8.705 -8.779 2.152 1.00 61.16 84 VAL A C 1
ATOM 633 O O . VAL A 1 84 ? 8.086 -9.395 3.023 1.00 61.16 84 VAL A O 1
ATOM 636 N N . GLY A 1 85 ? 10.034 -8.670 2.161 1.00 77.50 85 GLY A N 1
ATOM 637 C CA . GLY A 1 85 ? 10.837 -8.941 3.349 1.00 77.50 85 GLY A CA 1
ATOM 638 C C . GLY A 1 85 ? 10.488 -7.953 4.468 1.00 77.50 85 GLY A C 1
ATOM 639 O O . GLY A 1 85 ? 9.325 -7.635 4.717 1.00 77.50 85 GLY A O 1
ATOM 640 N N . TYR A 1 86 ? 11.489 -7.430 5.166 1.00 87.81 86 TYR A N 1
ATOM 641 C CA . TYR A 1 86 ? 11.239 -6.252 5.997 1.00 87.81 86 TYR A CA 1
ATOM 642 C C . TYR A 1 86 ? 10.920 -5.051 5.085 1.00 87.81 86 TYR A C 1
ATOM 644 O O . TYR A 1 86 ? 11.556 -4.935 4.031 1.00 87.81 86 TYR A O 1
ATOM 652 N N . PRO A 1 87 ? 9.936 -4.195 5.420 1.00 90.94 87 PRO A N 1
ATOM 653 C CA . PRO A 1 87 ? 9.573 -3.075 4.562 1.00 90.94 87 PRO A CA 1
ATOM 654 C C . PRO A 1 87 ? 10.756 -2.121 4.374 1.00 90.94 87 PRO A C 1
ATOM 656 O O . PRO A 1 87 ? 11.460 -1.760 5.316 1.00 90.94 87 PRO A O 1
ATOM 659 N N . THR A 1 88 ? 10.962 -1.706 3.131 1.00 91.62 88 THR A N 1
ATOM 660 C CA . THR A 1 88 ? 11.858 -0.610 2.753 1.00 91.62 88 THR A CA 1
ATOM 661 C C . THR A 1 88 ? 11.369 0.713 3.356 1.00 91.62 88 THR A C 1
ATOM 663 O O . THR A 1 88 ? 10.184 0.837 3.674 1.00 91.62 88 THR A O 1
ATOM 666 N N . PRO A 1 89 ? 12.226 1.743 3.492 1.00 92.44 89 PRO A N 1
ATOM 667 C CA . PRO A 1 89 ? 11.822 3.016 4.094 1.00 92.44 89 PRO A CA 1
ATOM 668 C C . PRO A 1 89 ? 10.570 3.672 3.474 1.00 92.44 89 PRO A C 1
ATOM 670 O O . PRO A 1 89 ? 9.717 4.121 4.244 1.00 92.44 89 PRO A O 1
ATOM 673 N N . PRO A 1 90 ? 10.380 3.703 2.134 1.00 92.00 90 PRO A N 1
ATOM 674 C CA . PRO A 1 90 ? 9.164 4.264 1.543 1.00 92.00 90 PRO A CA 1
ATOM 675 C C . PRO A 1 90 ? 7.906 3.485 1.930 1.00 92.00 90 PRO A C 1
ATOM 677 O O . PRO A 1 90 ? 6.898 4.079 2.316 1.00 92.00 90 PRO A O 1
ATOM 680 N N . PHE A 1 91 ? 7.976 2.154 1.878 1.00 92.62 91 PHE A N 1
ATOM 681 C CA . PHE A 1 91 ? 6.847 1.303 2.234 1.00 92.62 91 PHE A CA 1
ATOM 682 C C . PHE A 1 91 ? 6.556 1.334 3.737 1.00 92.62 91 PHE A C 1
ATOM 684 O O . PHE A 1 91 ? 5.399 1.413 4.136 1.00 92.62 91 PHE A O 1
ATOM 691 N N . ALA A 1 92 ? 7.589 1.362 4.579 1.00 93.06 92 ALA A N 1
ATOM 692 C CA . ALA A 1 92 ? 7.468 1.524 6.025 1.00 93.06 92 ALA A CA 1
ATOM 693 C C . ALA A 1 92 ? 6.753 2.833 6.395 1.00 93.06 92 ALA A C 1
ATOM 695 O O . ALA A 1 92 ? 5.881 2.825 7.265 1.00 93.06 92 ALA A O 1
ATOM 696 N N . LYS A 1 93 ? 7.066 3.942 5.704 1.00 93.12 93 LYS A N 1
ATOM 697 C CA . LYS A 1 93 ? 6.371 5.223 5.898 1.00 93.12 93 LYS A CA 1
ATOM 698 C C . LYS A 1 93 ? 4.890 5.100 5.537 1.00 93.12 93 LYS A C 1
ATOM 700 O O . LYS A 1 93 ? 4.050 5.391 6.379 1.00 93.12 93 LYS A O 1
ATOM 705 N N . ALA A 1 94 ? 4.577 4.591 4.343 1.00 93.06 94 ALA A N 1
ATOM 706 C CA . ALA A 1 94 ? 3.194 4.386 3.908 1.00 93.06 94 ALA A CA 1
ATOM 707 C C . ALA A 1 94 ? 2.409 3.470 4.865 1.00 93.06 94 ALA A C 1
ATOM 709 O O . ALA A 1 94 ? 1.272 3.774 5.211 1.00 93.06 94 ALA A O 1
ATOM 710 N N . LEU A 1 95 ? 3.027 2.387 5.351 1.00 93.75 95 LEU A N 1
ATOM 711 C CA . LEU A 1 95 ? 2.438 1.481 6.342 1.00 93.75 95 LEU A CA 1
ATOM 712 C C . LEU A 1 95 ? 2.163 2.171 7.677 1.00 93.75 95 LEU A C 1
ATOM 714 O O . LEU A 1 95 ? 1.100 1.965 8.255 1.00 93.75 95 LEU A O 1
ATOM 718 N N . SER A 1 96 ? 3.102 2.978 8.174 1.00 93.56 96 SER A N 1
ATOM 719 C CA . SER A 1 96 ? 2.916 3.722 9.421 1.00 93.56 96 SER A CA 1
ATOM 720 C C . SER A 1 96 ? 1.764 4.719 9.301 1.00 93.56 96 SER A C 1
ATOM 722 O O . SER A 1 96 ? 0.912 4.764 10.187 1.00 93.56 96 SER A O 1
ATOM 724 N N . THR A 1 97 ? 1.689 5.461 8.192 1.00 93.06 97 THR A N 1
ATOM 725 C CA . THR A 1 97 ? 0.586 6.394 7.913 1.00 93.06 97 THR A CA 1
ATOM 726 C C . THR A 1 97 ? -0.747 5.652 7.761 1.00 93.06 97 THR A C 1
ATOM 728 O O . THR A 1 97 ? -1.760 6.084 8.303 1.00 93.06 97 THR A O 1
ATOM 731 N N . LEU A 1 98 ? -0.754 4.482 7.114 1.00 92.94 98 LEU A N 1
ATOM 732 C CA . LEU A 1 98 ? -1.948 3.643 6.962 1.00 92.94 98 LEU A CA 1
ATOM 733 C C . LEU A 1 98 ? -2.464 3.126 8.310 1.00 92.94 98 LEU A C 1
ATOM 735 O O . LEU A 1 98 ? -3.659 3.198 8.590 1.00 92.94 98 LEU A O 1
ATOM 739 N N . VAL A 1 99 ? -1.563 2.645 9.174 1.00 93.38 99 VAL A N 1
ATOM 740 C CA . VAL A 1 99 ? -1.902 2.245 10.548 1.00 93.38 99 VAL A CA 1
ATOM 741 C C . VAL A 1 99 ? -2.438 3.436 11.336 1.00 93.38 99 VAL A C 1
ATOM 743 O O . VAL A 1 99 ? -3.439 3.293 12.036 1.00 93.38 99 VAL A O 1
ATOM 746 N N . HIS A 1 100 ? -1.803 4.603 11.215 1.00 91.19 100 HIS A N 1
ATOM 747 C CA . HIS A 1 100 ? -2.248 5.815 11.894 1.00 91.19 100 HIS A CA 1
ATOM 748 C C . HIS A 1 100 ? -3.661 6.218 11.459 1.00 91.19 100 HIS A C 1
ATOM 750 O O . HIS A 1 100 ? -4.519 6.404 12.317 1.00 91.19 100 HIS A O 1
ATOM 756 N N . SER A 1 101 ? -3.935 6.237 10.152 1.00 88.81 101 SER A N 1
ATOM 757 C CA . SER A 1 101 ? -5.259 6.543 9.598 1.00 88.81 101 SER A CA 1
ATOM 758 C C . SER A 1 101 ? -6.345 5.591 10.119 1.00 88.81 101 SER A C 1
ATOM 760 O O . SER A 1 101 ? -7.391 6.044 10.582 1.00 88.81 101 SER A O 1
ATOM 762 N N . VAL A 1 102 ? -6.078 4.279 10.143 1.00 89.62 102 VAL A N 1
ATOM 763 C CA . VAL A 1 102 ? -7.024 3.277 10.672 1.00 89.62 102 VAL A CA 1
ATOM 764 C C . VAL A 1 102 ? -7.272 3.465 12.172 1.00 89.62 102 VAL A C 1
ATOM 766 O O . VAL A 1 102 ? -8.405 3.328 12.636 1.00 89.62 102 VAL A O 1
ATOM 769 N N . VAL A 1 103 ? -6.232 3.781 12.949 1.00 89.12 103 VAL A N 1
ATOM 770 C CA . VAL A 1 103 ? -6.367 4.052 14.388 1.00 89.12 103 VAL A CA 1
ATOM 771 C C . VAL A 1 103 ? -7.180 5.322 14.634 1.00 89.12 103 VAL A C 1
ATOM 773 O O . VAL A 1 103 ? -8.107 5.295 15.444 1.00 89.12 103 VAL A O 1
ATOM 776 N N . HIS A 1 104 ? -6.856 6.405 13.928 1.00 83.44 104 HIS A N 1
ATOM 777 C CA . HIS A 1 104 ? -7.468 7.721 14.095 1.00 83.44 104 HIS A CA 1
ATOM 778 C C . HIS A 1 104 ? -8.962 7.708 13.776 1.00 83.44 104 HIS A C 1
ATOM 780 O O . HIS A 1 104 ? -9.764 8.220 14.557 1.00 83.44 104 HIS A O 1
ATOM 786 N N . ALA A 1 105 ? -9.343 7.023 12.694 1.00 76.12 105 ALA A N 1
ATOM 787 C CA . ALA A 1 105 ? -10.731 6.923 12.266 1.00 76.12 105 ALA A CA 1
ATOM 788 C C . ALA A 1 105 ? -11.657 6.415 13.384 1.00 76.12 105 ALA A C 1
ATOM 790 O O . ALA A 1 105 ? -12.749 6.932 13.546 1.00 76.12 105 ALA A O 1
ATOM 791 N N . ILE A 1 106 ? -11.241 5.467 14.229 1.00 69.44 106 ILE A N 1
ATOM 792 C CA . ILE A 1 106 ? -12.120 4.955 15.302 1.00 69.44 106 ILE A CA 1
ATOM 793 C C . ILE A 1 106 ? -12.112 5.829 16.555 1.00 69.44 106 ILE A C 1
ATOM 795 O O . ILE A 1 106 ? -13.104 5.854 17.284 1.00 69.44 106 ILE A O 1
ATOM 799 N N . VAL A 1 107 ? -11.007 6.526 16.827 1.00 67.06 107 VAL A N 1
ATOM 800 C CA . VAL A 1 107 ? -10.910 7.420 17.989 1.00 67.06 107 VAL A CA 1
ATOM 801 C C . VAL A 1 107 ? -11.803 8.645 17.803 1.00 67.06 107 VAL A C 1
ATOM 803 O O . VAL A 1 107 ? -12.441 9.072 18.762 1.00 67.06 107 VAL A O 1
ATOM 806 N N . GLU A 1 108 ? -11.885 9.173 16.582 1.00 61.94 108 GLU A N 1
ATOM 807 C CA . GLU A 1 108 ? -12.710 10.344 16.271 1.00 61.94 108 GLU A CA 1
ATOM 808 C C . GLU A 1 108 ? -14.151 9.993 15.888 1.00 61.94 108 GLU A C 1
ATOM 810 O O . GLU A 1 108 ? -15.067 10.767 16.168 1.00 61.94 108 GLU A O 1
ATOM 815 N N . ILE A 1 109 ? -14.387 8.812 15.305 1.00 56.38 109 ILE A N 1
ATOM 816 C CA . ILE A 1 109 ? -15.723 8.396 14.870 1.00 56.38 109 ILE A CA 1
ATOM 817 C C . ILE A 1 109 ? -16.474 7.711 16.020 1.00 56.38 109 ILE A C 1
ATOM 819 O O . ILE A 1 109 ? -16.602 6.480 16.130 1.00 56.38 109 ILE A O 1
ATOM 823 N N . GLY A 1 110 ? -17.018 8.562 16.887 1.00 49.50 110 GLY A N 1
ATOM 824 C CA . GLY A 1 110 ? -18.207 8.242 17.662 1.00 49.50 110 GLY A CA 1
ATOM 825 C C . GLY A 1 110 ? -19.406 8.114 16.720 1.00 49.50 110 GLY A C 1
ATOM 826 O O . GLY A 1 110 ? -19.952 9.119 16.285 1.00 49.50 110 GLY A O 1
ATOM 827 N N . ASP A 1 111 ? -19.799 6.876 16.420 1.00 53.34 111 ASP A N 1
ATOM 828 C CA . ASP A 1 111 ? -21.107 6.514 15.843 1.00 53.34 111 ASP A CA 1
ATOM 829 C C . ASP A 1 111 ? -21.421 6.966 14.396 1.00 53.34 111 ASP A C 1
ATOM 831 O O . ASP A 1 111 ? -22.578 6.947 13.987 1.00 53.34 111 ASP A O 1
ATOM 835 N N . VAL A 1 112 ? -20.417 7.344 13.592 1.00 54.28 112 VAL A N 1
ATOM 836 C CA . VAL A 1 112 ? -20.603 7.648 12.154 1.00 54.28 112 VAL A CA 1
ATOM 837 C C . VAL A 1 112 ? -20.278 6.418 11.302 1.00 54.28 112 VAL A C 1
ATOM 839 O O . VAL A 1 112 ? -19.335 5.678 11.599 1.00 54.28 112 VAL A O 1
ATOM 842 N N . ASP A 1 113 ? -21.072 6.204 10.250 1.00 60.06 113 ASP A N 1
ATOM 843 C CA . ASP A 1 113 ? -20.828 5.209 9.205 1.00 60.06 113 ASP A CA 1
ATOM 844 C C . ASP A 1 113 ? -19.365 5.263 8.751 1.00 60.06 113 ASP A C 1
ATOM 846 O O . ASP A 1 113 ? -18.865 6.306 8.326 1.00 60.06 113 ASP A O 1
ATOM 850 N N . LEU A 1 114 ? -18.671 4.128 8.862 1.00 71.62 114 LEU A N 1
ATOM 851 C CA . LEU A 1 114 ? -17.317 3.982 8.341 1.00 71.62 114 LEU A CA 1
ATOM 852 C C . LEU A 1 114 ? -17.360 4.234 6.830 1.00 71.62 114 LEU A C 1
ATOM 854 O O . LEU A 1 114 ? -18.058 3.528 6.100 1.00 71.62 114 LEU A O 1
ATOM 858 N N . ASP A 1 115 ? -16.634 5.250 6.372 1.00 79.19 115 ASP A N 1
ATOM 859 C CA . ASP A 1 115 ? -16.650 5.649 4.972 1.00 79.19 115 ASP A CA 1
ATOM 860 C C . ASP A 1 115 ? -15.857 4.680 4.070 1.00 79.19 115 ASP A C 1
ATOM 862 O O . ASP A 1 115 ? -15.173 3.746 4.508 1.00 79.19 115 ASP A O 1
ATOM 866 N N . ALA A 1 116 ? -15.976 4.884 2.756 1.00 84.31 116 ALA A N 1
ATOM 867 C CA . ALA A 1 116 ? -15.293 4.056 1.767 1.00 84.31 116 ALA A CA 1
ATOM 868 C C . ALA A 1 116 ? -13.757 4.156 1.861 1.00 84.31 116 ALA A C 1
ATOM 870 O O . ALA A 1 116 ? -13.072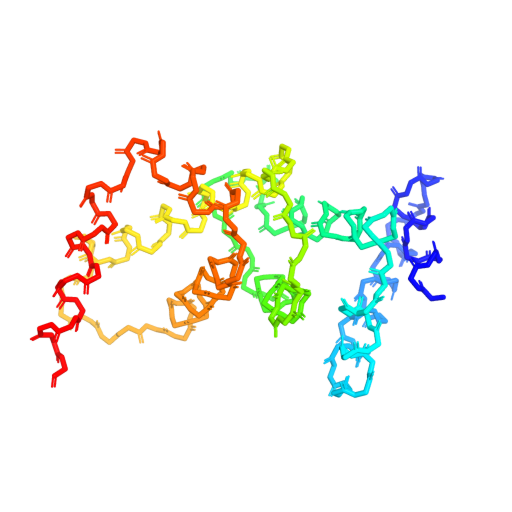 3.179 1.550 1.00 84.31 116 ALA A O 1
ATOM 871 N N . SER A 1 117 ? -13.224 5.300 2.312 1.00 87.38 117 SER A N 1
ATOM 872 C CA . SER A 1 117 ? -11.783 5.517 2.500 1.00 87.38 117 SER A CA 1
ATOM 873 C C . SER A 1 117 ? -11.254 4.652 3.645 1.00 87.38 117 SER A C 1
ATOM 875 O O . SER A 1 117 ? -10.295 3.898 3.468 1.00 87.38 117 SER A O 1
ATOM 877 N N . PHE A 1 118 ? -11.951 4.621 4.784 1.00 88.12 118 PHE A N 1
ATOM 878 C CA . PHE A 1 118 ? -11.613 3.746 5.901 1.00 88.12 118 PHE A CA 1
ATOM 879 C C . PHE A 1 118 ? -11.606 2.271 5.492 1.00 88.12 118 PHE A C 1
ATOM 881 O O . PHE A 1 118 ? -10.659 1.539 5.799 1.00 88.12 118 PHE A O 1
ATOM 888 N N . ALA A 1 119 ? -12.646 1.826 4.780 1.00 89.25 119 ALA A N 1
ATOM 889 C CA . ALA A 1 119 ? -12.728 0.449 4.301 1.00 89.25 119 ALA A CA 1
ATOM 890 C C . ALA A 1 119 ? -11.548 0.104 3.377 1.00 89.25 119 ALA A C 1
ATOM 892 O O . ALA A 1 119 ? -10.929 -0.951 3.541 1.00 89.25 119 ALA A O 1
ATOM 893 N N . LEU A 1 120 ? -11.193 1.010 2.461 1.00 92.31 120 LEU A N 1
ATOM 894 C CA . LEU A 1 120 ? -10.035 0.866 1.584 1.00 92.31 120 LEU A CA 1
ATOM 895 C C . LEU A 1 120 ? -8.727 0.782 2.382 1.00 92.31 120 LEU A C 1
ATOM 897 O O . LEU A 1 120 ? -7.900 -0.097 2.124 1.00 92.31 120 LEU A O 1
ATOM 901 N N . HIS A 1 121 ? -8.540 1.647 3.377 1.00 92.94 121 HIS A N 1
ATOM 902 C CA . HIS A 1 121 ? -7.340 1.664 4.212 1.00 92.94 121 HIS A CA 1
ATOM 903 C C . HIS A 1 121 ? -7.188 0.367 5.010 1.00 92.94 121 HIS A C 1
ATOM 905 O O . HIS A 1 121 ? -6.111 -0.237 5.032 1.00 92.94 121 HIS A O 1
ATOM 911 N N . LEU A 1 122 ? -8.281 -0.118 5.602 1.00 92.62 122 LEU A N 1
ATOM 912 C CA . LEU A 1 122 ? -8.304 -1.370 6.350 1.00 92.62 122 LEU A CA 1
ATOM 913 C C . LEU A 1 122 ? -8.021 -2.584 5.451 1.00 92.62 122 LEU A C 1
ATOM 915 O O . LEU A 1 122 ? -7.227 -3.453 5.818 1.00 92.62 122 LEU A O 1
ATOM 919 N N . GLN A 1 123 ? -8.630 -2.640 4.263 1.00 92.94 123 GLN A N 1
ATOM 920 C CA . GLN A 1 123 ? -8.387 -3.705 3.282 1.00 92.94 123 GLN A CA 1
ATOM 921 C C . GLN A 1 123 ? -6.941 -3.697 2.782 1.00 92.94 123 GLN A C 1
ATOM 923 O O . GLN A 1 123 ? -6.313 -4.755 2.689 1.00 92.94 123 GLN A O 1
ATOM 928 N N . THR A 1 124 ? -6.386 -2.513 2.525 1.00 94.00 124 THR A N 1
ATOM 929 C CA . THR A 1 124 ? -4.988 -2.346 2.110 1.00 94.00 124 THR A CA 1
ATOM 930 C C . THR A 1 124 ? -4.031 -2.789 3.205 1.00 94.00 124 THR A C 1
ATOM 932 O O . THR A 1 124 ? -3.096 -3.541 2.937 1.00 94.00 124 THR A O 1
ATOM 935 N N . LEU A 1 125 ? -4.301 -2.426 4.462 1.00 93.88 125 LEU A N 1
ATOM 936 C CA . LEU A 1 125 ? -3.494 -2.867 5.597 1.00 93.88 125 LEU A CA 1
ATOM 937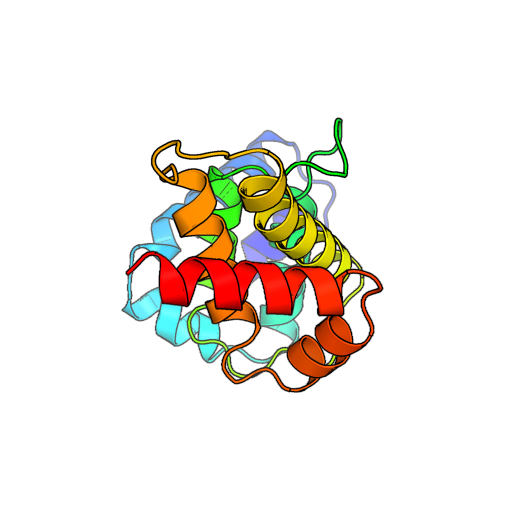 C C . LEU A 1 125 ? -3.525 -4.395 5.732 1.00 93.88 125 LEU A C 1
ATOM 939 O O . LEU A 1 125 ? -2.481 -5.028 5.901 1.00 93.88 125 LEU A O 1
ATOM 943 N N . ALA A 1 126 ? -4.706 -5.002 5.602 1.00 93.00 126 ALA A N 1
ATOM 944 C CA . ALA A 1 126 ? -4.856 -6.452 5.628 1.00 93.00 126 ALA A CA 1
ATOM 945 C C . ALA A 1 126 ? -4.082 -7.136 4.487 1.00 93.00 126 ALA A C 1
ATOM 947 O O . ALA A 1 126 ? -3.422 -8.151 4.725 1.00 93.00 126 ALA A O 1
ATOM 948 N N . ALA A 1 127 ? -4.116 -6.574 3.274 1.00 91.88 127 ALA A N 1
ATOM 949 C CA . ALA A 1 127 ? -3.360 -7.072 2.127 1.00 91.88 127 ALA A CA 1
ATOM 950 C C . ALA A 1 127 ? -1.844 -7.010 2.373 1.00 91.88 127 ALA A C 1
ATOM 952 O O . ALA A 1 127 ? -1.159 -8.016 2.202 1.00 91.88 127 ALA A O 1
ATOM 953 N N . CYS A 1 128 ? -1.332 -5.883 2.877 1.00 91.75 128 CYS A N 1
ATOM 954 C CA . CYS A 1 128 ? 0.083 -5.722 3.217 1.00 91.75 128 CYS A CA 1
ATOM 955 C C . CYS A 1 128 ? 0.561 -6.743 4.264 1.00 91.75 128 CYS A C 1
ATOM 957 O O . CYS A 1 128 ? 1.671 -7.263 4.166 1.00 91.75 128 CYS A O 1
ATOM 959 N N . LEU A 1 129 ? -0.270 -7.053 5.265 1.00 91.44 129 LEU A N 1
ATOM 960 C CA . LEU A 1 129 ? 0.063 -7.999 6.338 1.00 91.44 129 LEU A CA 1
ATOM 961 C C . LEU A 1 129 ? -0.017 -9.469 5.897 1.00 91.44 129 LEU A C 1
ATOM 963 O O . LEU A 1 129 ? 0.667 -10.332 6.46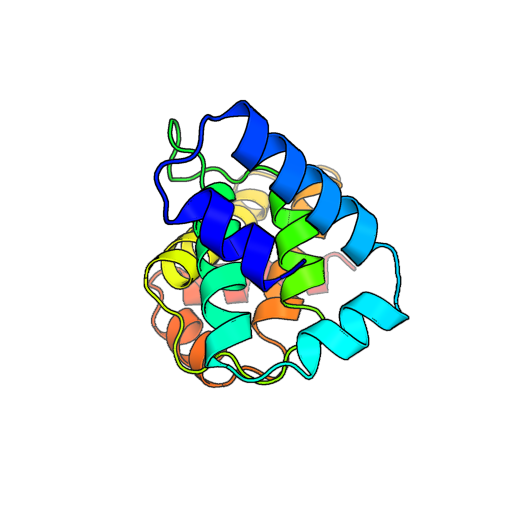1 1.00 91.44 129 LEU A O 1
ATOM 967 N N . ARG A 1 130 ? -0.874 -9.784 4.922 1.00 89.31 130 ARG A N 1
ATOM 968 C CA . ARG A 1 130 ? -1.148 -11.158 4.497 1.00 89.31 130 ARG A CA 1
ATOM 969 C C . ARG A 1 130 ? 0.071 -11.755 3.799 1.00 89.31 130 ARG A C 1
ATOM 971 O O . ARG A 1 130 ? 0.515 -11.271 2.772 1.00 89.31 130 ARG A O 1
ATOM 978 N N . GLY A 1 131 ? 0.611 -12.838 4.355 1.00 81.88 131 GLY A N 1
ATOM 979 C CA . GLY A 1 131 ? 1.757 -13.549 3.772 1.00 81.88 131 GLY A CA 1
ATOM 980 C C . GLY A 1 131 ? 3.123 -12.878 3.983 1.00 81.88 131 GLY A C 1
ATOM 981 O O . GLY A 1 131 ? 4.135 -13.559 3.867 1.00 81.88 131 GLY A O 1
ATOM 982 N N . ASN A 1 132 ? 3.180 -11.608 4.401 1.00 87.44 132 ASN A N 1
ATOM 983 C CA . ASN A 1 132 ? 4.432 -10.865 4.581 1.00 87.44 132 ASN A CA 1
ATOM 984 C C . ASN A 1 132 ? 4.874 -10.859 6.057 1.00 87.44 132 ASN A C 1
ATOM 986 O O . ASN A 1 132 ? 4.389 -10.087 6.886 1.00 87.44 132 ASN A O 1
ATOM 990 N N . VAL A 1 133 ? 5.796 -11.757 6.427 1.00 89.06 133 VAL A N 1
ATOM 991 C CA . VAL A 1 133 ? 6.315 -11.863 7.809 1.00 89.06 133 VAL A CA 1
ATOM 992 C C . VAL A 1 133 ? 7.040 -10.586 8.241 1.00 89.06 133 VAL A C 1
ATOM 994 O O . VAL A 1 133 ? 6.786 -10.104 9.342 1.00 89.06 133 VAL A O 1
ATOM 997 N N . GLY A 1 134 ? 7.900 -10.017 7.390 1.00 90.94 134 GLY A N 1
ATOM 998 C CA . GLY A 1 134 ? 8.668 -8.818 7.741 1.00 90.94 134 GLY A CA 1
ATOM 999 C C . GLY A 1 134 ? 7.784 -7.591 7.971 1.00 90.94 134 GLY A C 1
ATOM 1000 O O . GLY A 1 134 ? 8.012 -6.847 8.918 1.00 90.94 134 GLY A O 1
ATOM 1001 N N . VAL A 1 135 ? 6.706 -7.446 7.197 1.00 92.06 135 VAL A N 1
ATOM 1002 C CA . VAL A 1 135 ? 5.697 -6.393 7.408 1.00 92.06 135 VAL A CA 1
ATOM 1003 C C . VAL A 1 135 ? 4.979 -6.569 8.748 1.00 92.06 135 VAL A C 1
ATOM 1005 O O . VAL A 1 135 ? 4.804 -5.601 9.482 1.00 92.06 135 VAL A O 1
ATOM 1008 N N . ARG A 1 136 ? 4.609 -7.803 9.121 1.00 92.69 136 ARG A N 1
ATOM 1009 C CA . ARG A 1 136 ? 3.997 -8.082 10.434 1.00 92.69 136 ARG A CA 1
ATOM 1010 C C . ARG A 1 136 ? 4.939 -7.764 11.596 1.00 92.69 136 ARG A C 1
ATOM 1012 O O . ARG A 1 136 ? 4.478 -7.230 12.601 1.00 92.69 136 ARG A O 1
ATOM 1019 N N . LEU A 1 137 ? 6.228 -8.079 11.456 1.00 94.06 137 LEU A N 1
ATOM 1020 C CA . LEU A 1 137 ? 7.247 -7.734 12.451 1.00 94.06 137 LEU A CA 1
ATOM 1021 C C . LEU A 1 137 ? 7.371 -6.215 12.596 1.00 94.06 137 LEU A C 1
ATOM 1023 O O . LEU A 1 137 ? 7.201 -5.713 13.702 1.00 94.06 137 LEU A O 1
ATOM 1027 N N . PHE A 1 138 ? 7.522 -5.487 11.487 1.00 94.75 138 PHE A N 1
ATOM 1028 C CA . PHE A 1 138 ? 7.557 -4.023 11.492 1.00 94.75 138 PHE A CA 1
ATOM 1029 C C . PHE A 1 138 ? 6.324 -3.412 12.174 1.00 94.75 138 PHE A C 1
ATOM 1031 O O . PHE A 1 138 ? 6.452 -2.613 13.096 1.00 94.75 138 PHE A O 1
ATOM 1038 N N . VAL A 1 139 ? 5.111 -3.835 11.797 1.00 94.00 139 VAL A N 1
ATOM 1039 C CA . VAL A 1 139 ? 3.873 -3.324 12.417 1.00 94.00 139 VAL A CA 1
ATOM 1040 C C . VAL A 1 139 ? 3.809 -3.651 13.913 1.00 94.00 139 VAL A C 1
ATOM 1042 O O . VAL A 1 139 ? 3.251 -2.882 14.694 1.00 94.00 139 VAL A O 1
ATOM 1045 N N . SER A 1 140 ? 4.411 -4.761 14.348 1.00 93.88 140 SER A N 1
ATOM 1046 C CA . SER A 1 140 ? 4.489 -5.114 15.769 1.00 93.88 140 SER A CA 1
ATOM 1047 C C . SER A 1 140 ? 5.467 -4.252 16.582 1.00 93.88 140 SER A C 1
ATOM 1049 O O . SER A 1 140 ? 5.365 -4.221 17.811 1.00 93.88 140 SER A O 1
ATOM 1051 N N . GLU A 1 141 ? 6.381 -3.555 15.907 1.00 94.81 141 GLU A N 1
ATOM 1052 C CA . GLU A 1 141 ? 7.370 -2.639 16.487 1.00 94.81 141 GLU A CA 1
ATOM 1053 C C . GLU A 1 141 ? 6.861 -1.187 16.531 1.00 94.81 141 GLU A C 1
ATOM 1055 O O . GLU A 1 141 ? 7.432 -0.360 17.241 1.00 94.81 141 GLU A O 1
ATOM 1060 N N . LEU A 1 142 ? 5.767 -0.872 15.824 1.00 93.94 142 LEU A N 1
ATOM 1061 C CA . LEU A 1 142 ? 5.151 0.454 15.854 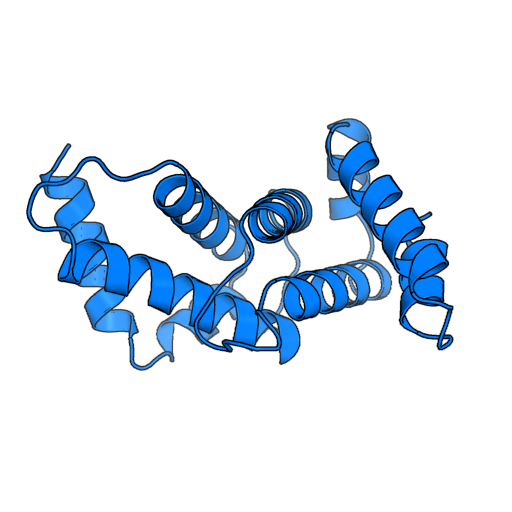1.00 93.94 142 LEU A CA 1
ATOM 1062 C C . LEU A 1 142 ? 4.616 0.792 17.252 1.00 93.94 142 LEU A C 1
ATOM 1064 O O . LEU A 1 142 ? 3.983 -0.030 17.923 1.00 93.94 142 LEU A O 1
ATOM 1068 N N . SER A 1 143 ? 4.790 2.052 17.657 1.00 91.62 143 SER A N 1
ATOM 1069 C CA . SER A 1 143 ? 4.262 2.575 18.924 1.00 91.62 143 SER A CA 1
ATOM 1070 C C . SER A 1 143 ? 2.736 2.472 19.012 1.00 91.62 143 SER A C 1
ATOM 1072 O O . SER A 1 143 ? 2.214 2.232 20.096 1.00 91.62 143 SER A O 1
ATOM 1074 N N . THR A 1 144 ? 2.042 2.568 17.873 1.00 90.31 144 THR A N 1
ATOM 1075 C CA . THR A 1 144 ? 0.576 2.525 17.728 1.00 90.31 144 THR A CA 1
ATOM 1076 C C . THR A 1 144 ? -0.016 1.113 17.688 1.00 90.31 144 THR A C 1
ATOM 1078 O O . THR A 1 144 ? -1.216 0.938 17.463 1.00 90.31 144 THR A O 1
ATOM 1081 N N . ARG A 1 145 ? 0.793 0.061 17.881 1.00 92.38 145 ARG A N 1
ATOM 1082 C CA . ARG A 1 145 ? 0.331 -1.335 17.797 1.00 92.38 145 ARG A CA 1
ATOM 1083 C C . ARG A 1 145 ? -0.829 -1.627 18.751 1.00 92.38 145 ARG A C 1
ATOM 1085 O O . ARG A 1 145 ? -1.757 -2.350 18.386 1.00 92.38 145 ARG A O 1
ATOM 1092 N N . LYS A 1 146 ? -0.753 -1.151 19.997 1.00 91.50 146 LYS A N 1
ATOM 1093 C CA . LYS A 1 146 ? -1.771 -1.457 21.019 1.00 91.50 146 LYS A CA 1
ATOM 1094 C C . LYS A 1 146 ? -3.106 -0.818 20.653 1.00 91.50 146 LYS A C 1
ATOM 1096 O O . LYS A 1 146 ? -4.149 -1.457 20.777 1.00 91.50 146 LYS A O 1
ATOM 1101 N N . GLU A 1 147 ? -3.047 0.412 20.168 1.00 91.38 147 GLU A N 1
ATOM 1102 C CA . GLU A 1 147 ? -4.162 1.196 19.665 1.00 91.38 147 GLU A CA 1
ATOM 1103 C C . GLU A 1 147 ? -4.775 0.502 18.454 1.00 91.38 147 GLU A C 1
ATOM 1105 O O . GLU A 1 147 ? -5.975 0.266 18.457 1.00 91.38 147 GLU A O 1
ATOM 1110 N N . LEU A 1 148 ? -3.963 0.045 17.495 1.00 91.38 148 LEU A N 1
ATOM 1111 C CA . LEU A 1 148 ? -4.439 -0.718 16.340 1.00 91.38 148 LEU A CA 1
ATOM 1112 C C . LEU A 1 148 ? -5.200 -1.982 16.759 1.00 91.38 148 LEU A C 1
ATOM 1114 O O . LEU A 1 148 ? -6.301 -2.225 16.274 1.00 91.38 148 LEU A O 1
ATOM 1118 N N . VAL A 1 149 ? -4.662 -2.780 17.687 1.00 91.56 149 VAL A N 1
ATOM 1119 C CA . VAL A 1 149 ? -5.355 -3.986 18.181 1.00 91.56 149 VAL A CA 1
ATOM 1120 C C . VAL A 1 149 ? -6.680 -3.626 18.855 1.00 91.56 149 VAL A C 1
ATOM 1122 O O . VAL A 1 149 ? -7.684 -4.300 18.629 1.00 91.56 149 VAL A O 1
ATOM 1125 N N . ARG A 1 150 ? -6.705 -2.554 19.653 1.00 89.06 150 ARG A N 1
ATOM 1126 C CA . ARG A 1 150 ? -7.930 -2.060 20.292 1.00 89.06 150 ARG A CA 1
ATOM 1127 C C . ARG A 1 150 ? -8.959 -1.601 19.255 1.00 89.06 150 ARG A C 1
ATOM 1129 O O . ARG A 1 150 ? -10.117 -1.988 19.358 1.00 89.06 150 ARG A O 1
ATOM 1136 N N . THR A 1 151 ? -8.535 -0.828 18.261 1.00 86.81 151 THR A N 1
ATOM 1137 C CA . THR A 1 151 ? -9.329 -0.361 17.116 1.00 86.81 151 THR A CA 1
ATOM 1138 C C . THR A 1 151 ? -9.962 -1.545 16.382 1.00 86.81 151 THR A C 1
ATOM 1140 O O . THR A 1 151 ? -11.180 -1.594 16.229 1.00 86.81 151 THR A O 1
ATOM 1143 N N . LEU A 1 152 ? -9.177 -2.564 16.027 1.00 89.44 152 LEU A N 1
ATOM 1144 C CA . LEU A 1 152 ? -9.687 -3.771 15.367 1.00 89.44 152 LEU A CA 1
ATOM 1145 C C . LEU A 1 152 ? -10.665 -4.563 16.251 1.00 89.44 152 LEU A C 1
ATOM 1147 O O . LEU A 1 152 ? -11.683 -5.044 15.760 1.00 89.44 152 LEU A O 1
ATOM 1151 N N . ALA A 1 153 ? -10.400 -4.676 17.556 1.00 88.56 153 ALA A N 1
ATOM 1152 C CA . ALA A 1 153 ? -11.314 -5.332 18.490 1.00 88.56 153 ALA A CA 1
ATOM 1153 C C . ALA A 1 153 ? -12.648 -4.579 18.628 1.00 88.56 153 ALA A C 1
ATOM 1155 O O . ALA A 1 153 ? -13.697 -5.205 18.747 1.00 88.56 153 ALA A O 1
ATOM 1156 N N . LEU A 1 154 ? -12.630 -3.243 18.593 1.00 85.44 154 LEU A N 1
ATOM 1157 C CA . LEU A 1 154 ? -13.851 -2.436 18.587 1.00 85.44 154 LEU A CA 1
ATOM 1158 C C . LEU A 1 154 ? -14.665 -2.655 17.307 1.00 85.44 154 LEU A C 1
ATOM 1160 O O . LEU A 1 154 ? -15.877 -2.808 17.409 1.00 85.44 154 LEU A O 1
ATOM 1164 N N . LEU A 1 155 ? -14.024 -2.738 16.134 1.00 84.06 155 LEU A N 1
ATOM 1165 C CA . LEU A 1 155 ? -14.716 -3.050 14.873 1.00 84.06 155 LEU A CA 1
ATOM 1166 C C . LEU A 1 155 ? -15.422 -4.403 14.922 1.00 84.06 155 LEU A C 1
ATOM 1168 O O . LEU A 1 155 ? -16.579 -4.494 14.532 1.00 84.06 155 LEU A O 1
ATOM 1172 N N . LEU A 1 156 ? -14.744 -5.436 15.432 1.00 84.44 156 LEU A N 1
ATOM 1173 C CA . LEU A 1 156 ? -15.317 -6.781 15.553 1.00 84.44 156 LEU A CA 1
ATOM 1174 C C . LEU A 1 156 ? -16.533 -6.836 16.485 1.00 84.44 156 LEU A C 1
ATOM 1176 O O . LEU A 1 156 ? -17.371 -7.711 16.330 1.00 84.44 156 LEU A O 1
ATOM 1180 N N . ASN A 1 157 ? -16.628 -5.923 17.454 1.00 80.38 157 ASN A N 1
ATOM 1181 C CA . ASN A 1 157 ? -17.781 -5.824 18.351 1.00 80.38 157 ASN A CA 1
ATOM 1182 C C . ASN A 1 157 ? -18.900 -4.917 17.805 1.00 80.38 157 ASN A C 1
ATOM 1184 O O . ASN A 1 157 ? -19.957 -4.834 18.427 1.00 80.38 157 ASN A O 1
ATOM 1188 N N . ARG A 1 158 ? -18.666 -4.198 16.697 1.00 72.44 158 ARG A N 1
ATOM 1189 C CA . ARG A 1 158 ? -19.687 -3.387 16.008 1.00 72.44 158 ARG A CA 1
ATOM 1190 C C . ARG A 1 158 ? -20.471 -4.194 14.960 1.00 72.44 158 ARG A C 1
ATOM 1192 O O . ARG A 1 158 ? -21.519 -3.726 14.530 1.00 72.44 158 ARG A O 1
ATOM 1199 N N . THR A 1 159 ? -19.964 -5.359 14.550 1.00 55.81 159 THR A N 1
ATOM 1200 C CA . THR A 1 159 ? -20.627 -6.319 13.643 1.00 55.81 159 THR A CA 1
ATOM 1201 C C . THR A 1 159 ? -21.458 -7.330 14.411 1.00 55.81 159 THR A C 1
ATOM 1203 O O . THR A 1 159 ? -22.579 -7.635 13.954 1.00 55.81 159 THR A O 1
#

Foldseek 3Di:
DLVLQLCCVPVPHDPVSNVVSVVVLLVQLVDPVSLVVLLVDDPVSLQSVLLVLLQQQQDPVHNLHGDLSSLLSLCSSLQRRLDDAARDPSNLSSLLSLLSVLLVCQVPDDPDDDDPSNVSSVSSNVSNPPNYPNSVVSCVPDPCNVSSVVSVVVVVVVD

Sequence (159 aa):
MVHSFIEAFNDGSKQIAKNNALSELKSRCQSMQFVAHFHALPAPVFSPVLDIVSTLCVDSNDHDSLRDDLVALLFDVVGGAACVGYPTPPFAKALSTLVHSVVHAIVEIGDVDLDASFALHLQTLAACLRGNVGVRLFVSELSTRKELVRTLALLLNRT

Organism: Aphanomyces astaci (NCBI:txid112090)